Protein AF-W7D5K1-F1 (afdb_monomer_lite)

Sequence (91 aa):
GTTQQVTAKTGVATVGGVVVPNPVELTPYRTFAEAEQPTSQFIFRFREGMKAGLFEADGGAWKNKAIQNVANYLNEQLADEVKNEKVTIIA

pLDDT: mean 81.29, std 19.45, range [38.0, 97.56]

Radius of gyration: 20.27 Å; chains: 1; bounding box: 54×19×50 Å

Secondary structure (DSSP, 8-state):
----EE----SSS----EE--SSEEE----S-TTSPPPPEEEEEEEETTTEEEEEE-STTTHHHHHHHHHHHHHHHHTHHHHHTTS-----

Structure (mmCIF, N/CA/C/O backbone):
data_AF-W7D5K1-F1
#
_entry.id   AF-W7D5K1-F1
#
loop_
_atom_site.group_PDB
_atom_site.id
_atom_site.type_symbol
_atom_site.label_atom_id
_atom_site.label_alt_id
_atom_site.label_comp_id
_atom_site.label_asym_id
_atom_site.label_entity_id
_atom_site.label_seq_id
_atom_site.pdbx_PDB_ins_code
_atom_site.Cartn_x
_atom_site.Cartn_y
_atom_site.Cartn_z
_atom_site.occupancy
_atom_site.B_iso_or_equiv
_atom_site.auth_seq_id
_atom_site.auth_comp_id
_atom_site.auth_asym_id
_atom_site.auth_atom_id
_atom_site.pdbx_PDB_model_num
ATOM 1 N N . GLY A 1 1 ? 1.888 -6.729 -25.011 1.00 44.38 1 GLY A N 1
ATOM 2 C CA . GLY A 1 1 ? 3.344 -6.832 -25.223 1.00 44.38 1 GLY A CA 1
ATOM 3 C C . GLY A 1 1 ? 4.043 -6.391 -23.958 1.00 44.38 1 GLY A C 1
ATOM 4 O O . GLY A 1 1 ? 3.981 -5.212 -23.642 1.00 44.38 1 GLY A O 1
ATOM 5 N N . THR A 1 2 ? 4.597 -7.335 -23.200 1.00 50.25 2 THR A N 1
ATOM 6 C CA . THR A 1 2 ? 5.029 -7.153 -21.796 1.00 50.25 2 THR A CA 1
ATOM 7 C C . THR A 1 2 ? 6.543 -7.230 -21.596 1.00 50.25 2 THR A C 1
ATOM 9 O O . THR A 1 2 ? 7.018 -7.031 -20.486 1.00 50.25 2 THR A O 1
ATOM 12 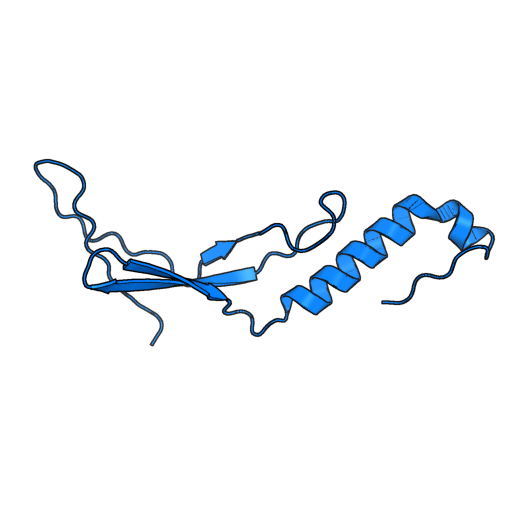N N . THR A 1 3 ? 7.321 -7.464 -22.651 1.00 46.12 3 THR A N 1
ATOM 13 C CA . THR A 1 3 ? 8.772 -7.653 -22.536 1.00 46.12 3 THR A CA 1
ATOM 14 C C . THR A 1 3 ? 9.501 -6.464 -23.156 1.00 46.12 3 THR A C 1
ATOM 16 O O . THR A 1 3 ? 9.335 -6.185 -24.342 1.00 46.12 3 THR A O 1
ATOM 19 N N . GLN A 1 4 ? 10.296 -5.749 -22.355 1.00 48.22 4 GLN A N 1
ATOM 20 C CA . GLN A 1 4 ? 11.249 -4.745 -22.835 1.00 48.22 4 GLN A CA 1
ATOM 21 C C . GLN A 1 4 ? 12.659 -5.200 -22.448 1.00 48.22 4 GLN A C 1
ATOM 23 O O . GLN A 1 4 ? 12.949 -5.398 -21.271 1.00 48.22 4 GLN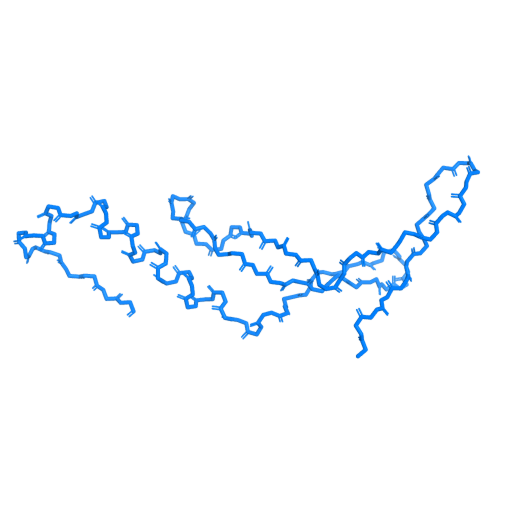 A O 1
ATOM 28 N N . GLN A 1 5 ? 13.524 -5.395 -23.441 1.00 51.38 5 GLN A N 1
ATOM 29 C CA . GLN A 1 5 ? 14.940 -5.686 -23.235 1.00 51.38 5 GLN A CA 1
ATOM 30 C C . GLN A 1 5 ? 15.692 -4.357 -23.120 1.00 51.38 5 GLN A C 1
ATOM 32 O O . GLN A 1 5 ? 15.543 -3.494 -23.985 1.00 51.38 5 GLN A O 1
ATOM 37 N N . VAL A 1 6 ? 16.473 -4.172 -22.054 1.00 50.88 6 VAL A N 1
ATOM 38 C CA . VAL A 1 6 ? 17.213 -2.929 -21.811 1.00 50.88 6 VAL A CA 1
ATOM 39 C C . VAL A 1 6 ? 18.704 -3.236 -21.767 1.00 50.88 6 VAL A C 1
ATOM 41 O O . VAL A 1 6 ? 19.155 -4.126 -21.052 1.00 50.88 6 VAL A O 1
ATOM 44 N N . THR A 1 7 ? 19.487 -2.484 -22.534 1.00 46.44 7 THR A N 1
ATOM 45 C CA . THR A 1 7 ? 20.948 -2.585 -22.547 1.00 46.44 7 THR A CA 1
ATOM 46 C C . THR A 1 7 ? 21.523 -1.473 -21.673 1.00 46.44 7 THR A C 1
ATOM 48 O O . THR A 1 7 ? 21.681 -0.342 -22.129 1.00 46.44 7 THR A O 1
ATOM 51 N N . ALA A 1 8 ? 21.809 -1.767 -20.404 1.00 46.50 8 ALA A N 1
ATOM 52 C CA . ALA A 1 8 ? 22.502 -0.834 -19.515 1.00 46.50 8 ALA A CA 1
ATOM 53 C C . ALA A 1 8 ? 24.025 -0.951 -19.717 1.00 46.50 8 ALA A C 1
ATOM 55 O O . ALA A 1 8 ? 24.573 -2.050 -19.710 1.00 46.50 8 ALA A O 1
ATOM 56 N N . LYS A 1 9 ? 24.722 0.177 -19.920 1.00 41.38 9 LYS A N 1
ATOM 57 C CA . LYS A 1 9 ? 26.191 0.220 -20.016 1.00 41.38 9 LYS A CA 1
ATOM 58 C C . LYS A 1 9 ? 26.790 0.484 -18.633 1.00 41.38 9 LYS A C 1
ATOM 60 O O . LYS A 1 9 ? 26.915 1.636 -18.229 1.00 41.38 9 LYS A O 1
ATOM 65 N N . THR A 1 10 ? 27.168 -0.567 -17.918 1.00 38.00 10 THR A N 1
ATOM 66 C CA . THR A 1 10 ? 27.959 -0.483 -16.682 1.00 38.00 10 THR A CA 1
ATOM 67 C C . THR A 1 10 ? 29.436 -0.687 -17.008 1.00 38.00 10 THR A C 1
ATOM 69 O O . THR A 1 10 ? 29.866 -1.815 -17.195 1.00 38.00 10 THR A O 1
ATOM 72 N N . GLY A 1 11 ? 30.215 0.399 -17.056 1.00 40.25 11 GLY A N 1
ATOM 73 C CA . GLY A 1 11 ? 31.685 0.350 -17.019 1.00 40.25 11 GLY A CA 1
ATOM 74 C C . GLY A 1 11 ? 32.392 -0.325 -18.205 1.00 40.25 11 GLY A C 1
ATOM 75 O O . GLY A 1 11 ? 31.797 -0.975 -19.057 1.00 40.25 11 GLY A O 1
ATOM 76 N N . VAL A 1 12 ? 33.702 -0.091 -18.292 1.00 44.12 12 VAL A N 1
ATOM 77 C CA . VAL A 1 12 ? 34.579 -0.551 -19.377 1.00 44.12 12 VAL A CA 1
ATOM 78 C C . VAL A 1 12 ? 34.535 -2.081 -19.470 1.00 44.12 12 VAL A C 1
ATOM 80 O O . VAL A 1 12 ? 34.974 -2.760 -18.554 1.00 44.12 12 VAL A O 1
ATOM 83 N N . ALA A 1 13 ? 34.030 -2.596 -20.595 1.00 47.69 13 ALA A N 1
ATOM 84 C CA . ALA A 1 13 ? 33.923 -4.017 -20.939 1.00 47.69 13 ALA A CA 1
ATOM 85 C C . ALA A 1 13 ? 32.904 -4.836 -20.117 1.00 47.69 13 ALA A C 1
ATOM 87 O O . ALA A 1 13 ? 33.270 -5.537 -19.184 1.00 47.69 13 ALA A O 1
ATOM 88 N N . THR A 1 14 ? 31.623 -4.800 -20.510 1.00 41.19 14 THR A N 1
ATOM 89 C CA . THR A 1 14 ? 30.778 -5.971 -20.870 1.00 41.19 14 THR A CA 1
ATOM 90 C C . THR A 1 14 ? 29.339 -5.481 -21.079 1.00 41.19 14 THR A C 1
ATOM 92 O O . THR A 1 14 ? 28.668 -5.058 -20.143 1.00 41.19 14 THR A O 1
ATOM 95 N N . VAL A 1 15 ? 28.845 -5.514 -22.319 1.00 43.09 15 VAL A N 1
ATOM 96 C CA . VAL A 1 15 ? 27.455 -5.152 -22.651 1.00 43.09 15 VAL A CA 1
ATOM 97 C C . VAL A 1 15 ? 26.571 -6.381 -22.419 1.00 43.09 15 VAL A C 1
ATOM 99 O O . VAL A 1 15 ? 26.270 -7.124 -23.348 1.00 43.09 15 VAL A O 1
ATOM 102 N N . GLY A 1 16 ? 26.208 -6.644 -21.164 1.00 43.88 16 GLY A N 1
ATOM 103 C CA . GLY A 1 16 ? 25.207 -7.655 -20.818 1.00 43.88 16 GLY A CA 1
ATOM 104 C C . GLY A 1 16 ? 23.810 -7.043 -20.884 1.00 43.88 16 GLY A C 1
ATOM 105 O O . GLY A 1 16 ? 23.514 -6.115 -20.136 1.00 43.88 16 GLY A O 1
ATOM 106 N N . GLY A 1 17 ? 22.946 -7.520 -21.783 1.00 45.53 17 GLY A N 1
ATOM 107 C CA . GLY A 1 17 ? 21.537 -7.123 -21.792 1.00 45.53 17 GLY A CA 1
ATOM 108 C C . GLY A 1 17 ? 20.850 -7.636 -20.528 1.00 45.53 17 GLY A C 1
ATOM 109 O O . GLY A 1 17 ? 20.556 -8.824 -20.433 1.00 45.53 17 GLY A O 1
ATOM 110 N N . VAL A 1 18 ? 20.617 -6.762 -19.551 1.00 52.81 18 VAL A N 1
ATOM 111 C CA . VAL A 1 18 ? 19.895 -7.121 -18.328 1.00 52.81 18 VAL A CA 1
ATOM 112 C C . VAL A 1 18 ? 18.405 -7.028 -18.630 1.00 52.81 18 VAL A C 1
ATOM 114 O O . VAL A 1 18 ? 17.875 -5.956 -18.925 1.00 52.81 18 VAL A O 1
ATOM 117 N N . VAL A 1 19 ? 17.715 -8.166 -18.581 1.00 56.62 19 VAL A N 1
ATOM 118 C CA . VAL A 1 19 ? 16.252 -8.183 -18.626 1.00 56.62 19 VAL A CA 1
ATOM 119 C C . VAL A 1 19 ? 15.758 -7.526 -17.345 1.00 56.62 19 VAL A C 1
ATOM 121 O O . VAL A 1 19 ? 15.990 -8.041 -16.254 1.00 56.62 19 VAL A O 1
ATOM 124 N N . VAL A 1 20 ? 15.093 -6.378 -17.468 1.00 58.94 20 VAL A N 1
ATOM 125 C CA . VAL A 1 20 ? 14.377 -5.794 -16.335 1.00 58.94 20 VAL A CA 1
ATOM 126 C C . VAL A 1 20 ? 13.135 -6.657 -16.111 1.00 58.94 20 VAL A C 1
ATOM 128 O O . VAL A 1 20 ? 12.315 -6.742 -17.033 1.00 58.94 20 VAL A O 1
ATOM 131 N N . PRO A 1 21 ? 12.980 -7.319 -14.948 1.00 63.38 21 PRO A N 1
ATOM 132 C CA . PRO A 1 21 ? 11.771 -8.077 -14.665 1.00 63.38 21 PRO A CA 1
ATOM 133 C C . PRO A 1 21 ? 10.592 -7.107 -14.719 1.00 63.38 21 PRO A C 1
ATOM 135 O O . PRO A 1 21 ? 10.612 -6.057 -14.089 1.00 63.38 21 PRO A O 1
ATOM 138 N N . ASN A 1 22 ? 9.612 -7.400 -15.562 1.00 70.62 22 ASN A N 1
ATOM 139 C CA . ASN A 1 22 ? 8.446 -6.557 -15.774 1.00 70.62 22 ASN A CA 1
ATOM 140 C C . ASN A 1 22 ? 7.226 -7.478 -15.881 1.00 70.62 22 ASN A C 1
ATOM 142 O O . ASN A 1 22 ? 7.242 -8.359 -16.748 1.00 70.62 22 ASN A O 1
ATOM 146 N N . PRO A 1 23 ? 6.184 -7.300 -15.051 1.00 78.44 23 PRO A N 1
ATOM 147 C CA . PRO A 1 23 ? 6.031 -6.292 -13.989 1.00 78.44 23 PRO A CA 1
ATOM 148 C C . PRO A 1 23 ? 6.979 -6.481 -12.793 1.00 78.44 23 PRO A C 1
ATOM 150 O O . PRO A 1 23 ? 7.397 -7.598 -12.504 1.00 78.44 23 PRO A O 1
ATOM 153 N N . VAL A 1 24 ? 7.308 -5.386 -12.100 1.00 86.38 24 VAL A N 1
ATOM 154 C CA . VAL A 1 24 ? 7.961 -5.412 -10.780 1.00 86.38 24 VAL A CA 1
ATOM 155 C C . VAL A 1 24 ? 6.917 -5.278 -9.681 1.00 86.38 24 VAL A C 1
ATOM 157 O O . VAL A 1 24 ? 5.981 -4.489 -9.805 1.00 86.38 24 VAL A O 1
ATOM 160 N N . GLU A 1 25 ? 7.090 -6.016 -8.592 1.00 90.12 25 GLU A N 1
ATOM 161 C CA . GLU A 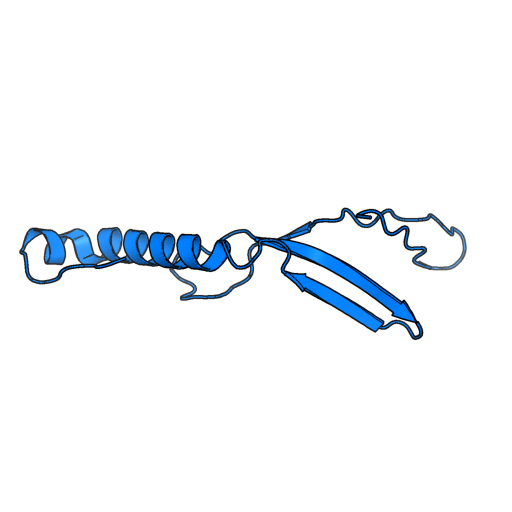1 25 ? 6.287 -5.850 -7.381 1.00 90.12 25 GLU A CA 1
ATOM 162 C C . GLU A 1 25 ? 6.988 -4.883 -6.437 1.00 90.12 25 GLU A C 1
ATOM 164 O O . GLU A 1 25 ? 8.174 -5.031 -6.142 1.00 90.12 25 GLU A O 1
ATOM 169 N N . LEU A 1 26 ? 6.259 -3.865 -5.989 1.00 91.56 26 LEU A N 1
ATOM 170 C CA . LEU A 1 26 ? 6.754 -2.875 -5.041 1.00 91.56 26 LEU A CA 1
ATOM 171 C C . LEU A 1 26 ? 5.701 -2.623 -3.968 1.00 91.56 26 LEU A C 1
ATOM 173 O O . LEU A 1 26 ? 4.501 -2.679 -4.236 1.00 91.56 26 LEU A O 1
ATOM 177 N N . THR A 1 27 ? 6.164 -2.255 -2.779 1.00 94.12 27 THR A N 1
ATOM 178 C CA . THR A 1 27 ? 5.320 -1.910 -1.628 1.00 94.12 27 THR A CA 1
ATOM 179 C C . THR A 1 27 ? 5.562 -0.445 -1.247 1.00 94.12 27 THR A C 1
ATOM 181 O O . THR A 1 27 ? 6.270 -0.154 -0.283 1.00 94.12 27 THR A O 1
ATOM 184 N N . PRO A 1 28 ? 5.089 0.513 -2.064 1.00 92.62 28 PRO A N 1
ATOM 185 C CA . PRO A 1 28 ? 5.301 1.934 -1.812 1.00 92.62 28 PRO A CA 1
ATOM 186 C C . PRO A 1 28 ? 4.464 2.430 -0.628 1.00 92.62 28 PRO A C 1
ATOM 188 O O . PRO A 1 28 ? 3.343 1.973 -0.414 1.00 92.62 28 PRO A O 1
ATOM 191 N N . TYR A 1 29 ? 4.964 3.453 0.065 1.00 93.81 29 TYR A N 1
ATOM 192 C CA . TYR A 1 29 ? 4.174 4.193 1.047 1.00 93.81 29 TYR A CA 1
ATOM 193 C C . TYR A 1 29 ? 3.095 5.024 0.347 1.00 93.81 29 TYR A C 1
ATOM 195 O O . TYR A 1 29 ? 3.393 5.885 -0.484 1.00 93.81 29 TYR A O 1
ATOM 203 N N . ARG A 1 30 ? 1.834 4.724 0.659 1.00 90.94 30 ARG A N 1
ATOM 204 C CA . ARG A 1 30 ? 0.631 5.308 0.049 1.00 90.94 30 ARG A CA 1
ATOM 205 C C . ARG A 1 30 ? -0.417 5.751 1.075 1.00 90.94 30 ARG A C 1
ATOM 207 O O . ARG A 1 30 ? -1.277 6.552 0.720 1.00 90.94 30 ARG A O 1
ATOM 214 N N . THR A 1 31 ? -0.355 5.255 2.313 1.00 94.19 31 THR A N 1
ATOM 215 C CA . THR A 1 31 ? -1.252 5.623 3.427 1.00 94.19 31 THR A CA 1
ATOM 216 C C . THR A 1 31 ? -0.450 6.038 4.674 1.00 94.19 31 THR A C 1
ATOM 218 O O . THR A 1 31 ? 0.630 6.612 4.544 1.00 94.19 31 THR A O 1
ATOM 221 N N . PHE A 1 32 ? -0.980 5.786 5.876 1.00 94.75 32 PHE A N 1
ATOM 222 C CA . PHE A 1 32 ? -0.286 5.929 7.156 1.00 94.75 32 PHE A CA 1
ATOM 223 C C . PHE A 1 32 ? 0.826 4.887 7.282 1.00 94.75 32 PHE A C 1
ATOM 225 O O . PHE A 1 32 ? 0.603 3.718 6.975 1.00 94.75 32 PHE A O 1
ATOM 232 N N . ALA A 1 33 ? 2.011 5.303 7.730 1.00 94.75 33 ALA A N 1
ATOM 233 C CA . ALA A 1 33 ? 3.195 4.444 7.785 1.00 94.75 33 ALA A CA 1
ATOM 234 C C . ALA A 1 33 ? 3.051 3.283 8.784 1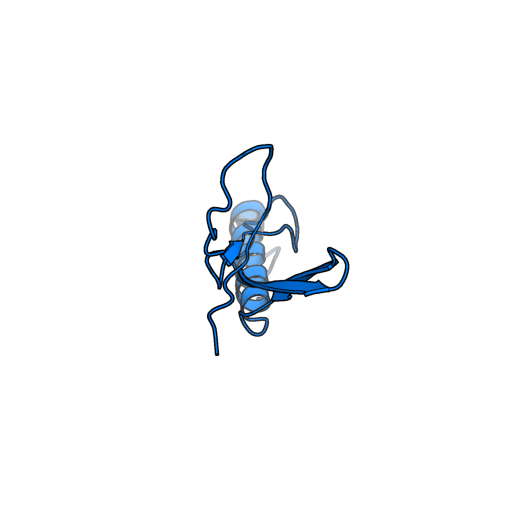.00 94.75 33 ALA A C 1
ATOM 236 O O . ALA A 1 33 ? 3.719 2.263 8.642 1.00 94.75 33 ALA A O 1
ATOM 237 N N . GLU A 1 34 ? 2.175 3.445 9.771 1.00 94.44 34 GLU A N 1
ATOM 238 C CA . GLU A 1 34 ? 1.845 2.464 10.798 1.00 94.44 34 GLU A CA 1
ATOM 239 C C . GLU A 1 34 ? 0.951 1.336 10.266 1.00 94.44 34 GLU A C 1
ATOM 241 O O . GLU A 1 34 ? 1.003 0.217 10.770 1.00 94.44 34 GLU A O 1
ATOM 246 N N . ALA A 1 35 ? 0.147 1.616 9.234 1.00 95.19 35 ALA A N 1
ATOM 247 C CA . ALA A 1 35 ? -0.682 0.615 8.580 1.00 95.19 35 ALA A CA 1
ATOM 248 C C . ALA A 1 35 ? 0.123 -0.121 7.498 1.00 95.19 35 ALA A C 1
ATOM 250 O O . ALA A 1 35 ? 0.915 0.476 6.762 1.00 95.19 35 ALA A O 1
ATOM 251 N N . GLU A 1 36 ? -0.121 -1.426 7.360 1.00 95.88 36 GLU A N 1
ATOM 252 C CA . GLU A 1 36 ? 0.532 -2.254 6.345 1.00 95.88 36 GLU A CA 1
ATOM 253 C C . GLU A 1 36 ? 0.306 -1.680 4.934 1.00 95.88 36 GLU A C 1
ATOM 255 O O . GLU A 1 36 ? -0.829 -1.448 4.501 1.00 95.88 36 GLU A O 1
ATOM 260 N N . GLN A 1 37 ? 1.390 -1.463 4.189 1.00 96.06 37 GLN A N 1
ATOM 261 C CA . GLN A 1 37 ? 1.322 -0.904 2.842 1.00 96.06 37 GLN A CA 1
ATOM 262 C C . GLN A 1 37 ? 0.981 -1.993 1.811 1.00 96.06 37 GLN A C 1
ATOM 264 O O . GLN A 1 37 ? 1.539 -3.088 1.865 1.00 96.06 37 GLN A O 1
ATOM 269 N N . PRO A 1 38 ? 0.087 -1.727 0.843 1.00 95.25 38 PRO A N 1
ATOM 270 C CA . PRO A 1 38 ? -0.282 -2.716 -0.160 1.00 95.25 38 PRO A CA 1
ATOM 271 C C . PRO A 1 38 ? 0.817 -2.887 -1.216 1.00 95.25 38 PRO A C 1
ATOM 273 O O . PRO A 1 38 ? 1.259 -1.924 -1.849 1.00 95.25 38 PRO A O 1
ATOM 276 N N . THR A 1 39 ? 1.202 -4.132 -1.481 1.00 94.25 39 THR A N 1
ATOM 277 C CA . THR A 1 39 ? 2.041 -4.466 -2.638 1.00 94.25 39 THR A CA 1
ATOM 278 C C . THR A 1 39 ? 1.259 -4.258 -3.933 1.00 94.25 39 THR A C 1
ATOM 280 O O . THR A 1 39 ? 0.104 -4.663 -4.046 1.00 94.25 39 THR A O 1
ATOM 283 N N . SER A 1 40 ? 1.884 -3.604 -4.911 1.00 93.19 40 SER A N 1
ATOM 284 C CA . SER A 1 40 ? 1.298 -3.307 -6.222 1.00 93.19 40 SER A CA 1
ATOM 285 C C . SER A 1 40 ? 2.275 -3.666 -7.339 1.00 93.19 40 SER A C 1
ATOM 287 O O . SER A 1 40 ? 3.494 -3.574 -7.173 1.00 93.19 40 SER A O 1
ATOM 289 N N . GLN A 1 41 ? 1.738 -4.041 -8.498 1.00 91.44 41 GLN A N 1
ATOM 290 C CA . GLN A 1 41 ? 2.545 -4.279 -9.691 1.00 91.44 41 GLN A CA 1
ATOM 291 C C . GLN A 1 41 ? 2.803 -2.971 -10.435 1.00 91.44 41 GLN A C 1
ATOM 293 O O . GLN A 1 41 ? 1.895 -2.165 -10.647 1.00 91.44 41 GLN A O 1
ATOM 298 N N . PHE A 1 42 ? 4.039 -2.790 -10.887 1.00 90.00 42 PHE A N 1
ATOM 299 C CA . PHE A 1 42 ? 4.454 -1.664 -11.704 1.00 90.00 42 PHE A CA 1
ATOM 300 C C . PHE A 1 42 ? 5.179 -2.121 -12.964 1.00 90.00 42 PHE A C 1
ATOM 302 O O . PHE A 1 42 ? 5.928 -3.093 -12.979 1.00 90.00 42 PHE A O 1
ATOM 309 N N . ILE A 1 43 ? 5.003 -1.356 -14.031 1.00 88.31 43 ILE A N 1
ATOM 310 C CA . ILE A 1 43 ? 5.713 -1.494 -15.292 1.00 88.31 43 ILE A CA 1
ATOM 311 C C . ILE A 1 43 ? 6.778 -0.407 -15.343 1.00 88.31 43 ILE A C 1
ATOM 313 O O . ILE A 1 43 ? 6.470 0.785 -15.354 1.00 88.31 43 ILE A O 1
ATOM 317 N N . PHE A 1 44 ? 8.040 -0.809 -15.433 1.00 84.69 44 PHE A N 1
ATOM 318 C CA . PHE A 1 44 ? 9.141 0.115 -15.688 1.00 84.69 44 PHE A CA 1
ATOM 319 C C . PHE A 1 44 ? 9.336 0.301 -17.199 1.00 84.69 44 PHE A C 1
ATOM 321 O O . PHE A 1 44 ? 9.357 -0.680 -17.946 1.00 84.69 44 PHE A O 1
ATOM 328 N N . ARG A 1 45 ? 9.440 1.549 -17.675 1.00 80.38 45 ARG A N 1
ATOM 329 C CA . ARG A 1 45 ? 9.650 1.870 -19.099 1.00 80.38 45 ARG A CA 1
ATOM 330 C C . ARG A 1 45 ? 10.783 2.865 -19.288 1.00 80.38 45 ARG A C 1
ATOM 332 O O . ARG A 1 45 ? 10.815 3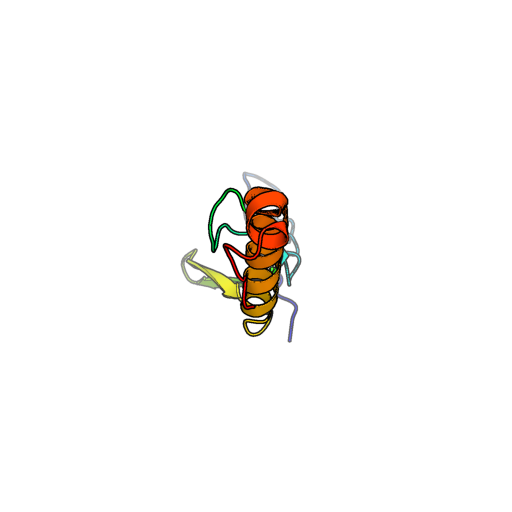.901 -18.628 1.00 80.38 45 ARG A O 1
ATOM 339 N N . PHE A 1 46 ? 11.631 2.597 -20.275 1.00 78.81 46 PHE A N 1
ATOM 340 C CA . PHE A 1 46 ? 12.652 3.529 -20.749 1.00 78.81 46 PHE A CA 1
ATOM 341 C C . PHE A 1 46 ? 12.153 4.352 -21.941 1.00 78.81 46 PHE A C 1
ATOM 343 O O . PHE A 1 46 ? 11.287 3.927 -22.706 1.00 78.81 46 PHE A O 1
ATOM 350 N N . ARG A 1 47 ? 12.725 5.543 -22.100 1.00 75.94 47 ARG A N 1
ATOM 351 C CA . ARG A 1 47 ? 12.625 6.411 -23.274 1.00 75.94 47 ARG A CA 1
ATOM 352 C C . ARG A 1 47 ? 14.020 6.910 -23.652 1.00 75.94 47 ARG A C 1
ATOM 354 O O . ARG A 1 47 ? 14.950 6.872 -22.847 1.00 75.94 47 ARG A O 1
ATOM 361 N N . GLU A 1 48 ? 14.152 7.398 -24.881 1.00 77.69 48 GLU A N 1
ATOM 362 C CA . GLU A 1 48 ? 15.383 8.035 -25.351 1.00 77.69 48 GLU A CA 1
ATOM 363 C C . GLU A 1 48 ? 15.815 9.196 -24.439 1.00 77.69 48 GLU A C 1
ATOM 365 O O . GLU A 1 48 ? 14.996 9.850 -23.784 1.00 77.69 48 GLU A O 1
ATOM 370 N N . GLY A 1 49 ? 17.127 9.441 -24.385 1.00 77.94 49 GLY A N 1
ATOM 371 C CA . GLY A 1 49 ? 17.709 10.489 -23.543 1.00 77.94 49 GLY A CA 1
ATOM 372 C C . GLY A 1 49 ? 17.781 10.138 -22.054 1.00 77.94 49 GLY A C 1
ATOM 373 O O . GLY A 1 49 ? 17.617 11.025 -21.223 1.00 77.94 49 GLY A O 1
ATOM 374 N N . MET A 1 50 ? 17.997 8.858 -21.712 1.00 77.00 50 MET A N 1
ATOM 375 C CA . MET A 1 50 ? 18.123 8.358 -20.326 1.00 77.00 50 MET A CA 1
ATOM 376 C C . MET A 1 50 ? 16.896 8.626 -19.439 1.00 77.00 50 MET A C 1
ATOM 378 O O . MET A 1 50 ? 16.988 8.629 -18.214 1.00 77.00 50 MET A O 1
ATOM 382 N N . LYS A 1 51 ? 15.726 8.839 -20.046 1.00 81.38 51 LYS A N 1
ATOM 383 C CA . LYS A 1 51 ? 14.474 9.018 -19.312 1.00 81.38 51 LYS A CA 1
ATOM 384 C C . LYS A 1 51 ? 13.880 7.651 -19.003 1.00 81.38 51 LYS A C 1
ATOM 386 O O . LYS A 1 51 ? 13.765 6.808 -19.888 1.00 81.38 51 LYS A O 1
ATOM 391 N N . ALA A 1 52 ? 13.453 7.444 -17.768 1.00 84.75 52 ALA A N 1
ATOM 392 C CA . ALA A 1 52 ? 12.717 6.256 -17.368 1.00 84.75 52 ALA A CA 1
ATOM 393 C C . ALA A 1 52 ? 11.507 6.654 -16.521 1.00 84.75 52 ALA A C 1
ATOM 395 O O . ALA A 1 52 ? 11.488 7.725 -15.917 1.00 84.75 52 ALA A O 1
ATOM 396 N N . GLY A 1 53 ? 10.486 5.806 -16.513 1.00 86.38 53 GLY A N 1
ATOM 397 C CA . GLY A 1 53 ? 9.279 6.000 -15.722 1.00 86.38 53 GLY A CA 1
ATOM 398 C C . GLY A 1 53 ? 8.771 4.679 -15.169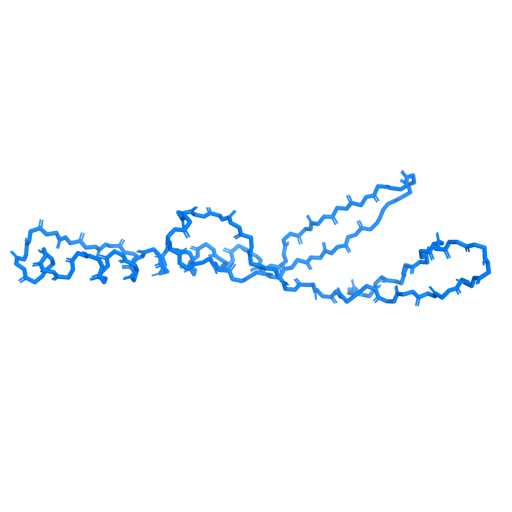 1.00 86.38 53 GLY A C 1
ATOM 399 O O . GLY A 1 53 ? 8.901 3.634 -15.808 1.00 86.38 53 GLY A O 1
ATOM 400 N N . LEU A 1 54 ? 8.181 4.749 -13.983 1.00 88.06 54 LEU A N 1
ATOM 401 C CA . LEU A 1 54 ? 7.506 3.642 -13.327 1.00 88.06 54 LEU A CA 1
ATOM 402 C C . LEU A 1 54 ? 5.997 3.889 -13.403 1.00 88.06 54 LEU A C 1
ATOM 404 O O . LEU A 1 54 ? 5.529 4.972 -13.058 1.00 88.06 54 LEU A O 1
ATOM 408 N N . PHE A 1 55 ? 5.248 2.904 -13.886 1.00 88.94 55 PHE A N 1
ATOM 409 C CA . PHE A 1 55 ? 3.818 3.025 -14.158 1.00 88.94 55 PHE A CA 1
ATOM 410 C C . PHE A 1 55 ? 3.057 1.964 -13.381 1.00 88.94 55 PHE A C 1
ATOM 412 O O . PHE A 1 55 ? 3.409 0.794 -13.450 1.00 88.94 55 PHE A O 1
ATOM 419 N N . GLU A 1 56 ? 2.017 2.360 -12.659 1.00 90.56 56 GLU A N 1
ATOM 420 C CA . GLU A 1 56 ? 1.138 1.423 -11.957 1.00 90.56 56 GLU A CA 1
ATOM 421 C C . GLU A 1 56 ? 0.429 0.491 -12.953 1.00 90.56 56 GLU A C 1
ATOM 423 O O . GLU A 1 56 ? -0.019 0.929 -14.015 1.00 90.56 56 GLU A O 1
ATOM 428 N N . ALA A 1 57 ? 0.372 -0.801 -12.628 1.00 90.06 57 ALA A N 1
ATOM 429 C CA . ALA A 1 57 ? -0.118 -1.856 -13.514 1.00 90.06 57 ALA A CA 1
ATOM 430 C C . ALA A 1 57 ? -1.186 -2.757 -12.875 1.00 90.06 57 ALA A C 1
ATOM 432 O O . ALA A 1 57 ? -1.641 -3.703 -13.509 1.00 90.06 57 ALA A O 1
ATOM 433 N N . ASP A 1 58 ? -1.610 -2.455 -11.650 1.00 88.19 58 ASP A N 1
ATOM 434 C CA . ASP A 1 58 ? -2.631 -3.207 -10.914 1.00 88.19 58 ASP A CA 1
ATOM 435 C C . ASP A 1 58 ? -4.059 -2.657 -11.119 1.00 88.19 58 ASP A C 1
ATOM 437 O O . ASP A 1 58 ? -5.014 -3.135 -10.509 1.00 88.19 58 ASP A O 1
ATOM 441 N N . GLY A 1 59 ? -4.212 -1.618 -11.949 1.00 89.00 59 GLY A N 1
ATOM 442 C CA . GLY A 1 59 ? -5.500 -0.978 -12.217 1.00 89.00 59 GLY A CA 1
ATOM 443 C C . GLY A 1 59 ? -6.101 -0.247 -11.012 1.00 89.00 59 GLY A C 1
ATOM 444 O O . GLY A 1 59 ? -7.307 -0.007 -10.996 1.00 89.00 59 GLY A O 1
ATOM 445 N N . GLY A 1 60 ? -5.297 0.102 -10.003 1.00 90.19 60 GLY A N 1
ATOM 446 C CA . GLY A 1 60 ? -5.767 0.761 -8.787 1.00 90.19 60 GLY A CA 1
ATOM 447 C C . GLY A 1 60 ? -6.356 -0.189 -7.740 1.00 90.19 60 GLY A C 1
ATOM 448 O O . GLY A 1 60 ? -6.927 0.289 -6.756 1.00 90.19 60 GLY A O 1
ATOM 449 N N . ALA A 1 61 ? -6.223 -1.509 -7.919 1.00 92.50 61 ALA A N 1
ATOM 450 C CA . ALA A 1 61 ? -6.690 -2.517 -6.965 1.00 92.50 61 ALA A CA 1
ATOM 451 C C . ALA A 1 61 ? -6.069 -2.344 -5.566 1.00 92.50 61 ALA A C 1
ATOM 453 O O . ALA A 1 61 ? -6.732 -2.604 -4.556 1.00 92.50 61 ALA A O 1
ATOM 454 N N . TRP A 1 62 ? -4.838 -1.825 -5.488 1.00 94.06 62 TRP A N 1
ATOM 455 C CA . TRP A 1 62 ? -4.163 -1.493 -4.236 1.00 94.06 62 TRP A CA 1
ATOM 456 C C . TRP A 1 62 ? -4.977 -0.584 -3.317 1.00 94.06 62 TRP A C 1
ATOM 458 O O . TRP A 1 62 ? -4.798 -0.655 -2.106 1.00 94.06 62 TRP A O 1
ATOM 468 N N . LYS A 1 63 ? -5.875 0.257 -3.850 1.00 95.19 63 LYS A N 1
ATOM 469 C CA . LYS A 1 63 ? -6.686 1.179 -3.038 1.00 95.19 63 LYS A CA 1
ATOM 470 C C . LYS A 1 63 ? -7.632 0.427 -2.114 1.00 95.19 63 LYS A C 1
ATOM 472 O O . LYS A 1 63 ? -7.728 0.755 -0.938 1.00 95.19 63 LYS A O 1
ATOM 477 N N . ASN A 1 64 ? -8.273 -0.621 -2.623 1.00 95.38 64 ASN A N 1
ATOM 478 C CA . ASN A 1 64 ? -9.164 -1.453 -1.817 1.00 95.38 64 ASN A CA 1
ATOM 479 C C . ASN A 1 64 ? -8.364 -2.199 -0.748 1.00 95.38 64 ASN A C 1
ATOM 481 O O . ASN A 1 64 ? -8.767 -2.251 0.411 1.00 95.38 64 ASN A O 1
ATOM 485 N N . LYS A 1 65 ? -7.184 -2.714 -1.115 1.00 95.25 65 LYS A N 1
ATOM 486 C CA . LYS A 1 65 ? -6.280 -3.356 -0.157 1.00 95.25 65 LYS A CA 1
ATOM 487 C C . LYS A 1 65 ? -5.790 -2.369 0.910 1.00 95.25 65 LYS A C 1
ATOM 489 O O . LYS A 1 65 ? -5.750 -2.731 2.076 1.00 95.25 65 LYS A O 1
ATOM 494 N N . ALA A 1 66 ? -5.496 -1.124 0.537 1.00 96.31 66 ALA A N 1
ATOM 495 C CA . ALA A 1 66 ? -5.114 -0.061 1.463 1.00 96.31 66 ALA A CA 1
ATOM 496 C C . ALA A 1 66 ? -6.225 0.257 2.470 1.00 96.31 66 ALA A C 1
ATOM 498 O O . ALA A 1 66 ? -5.945 0.343 3.661 1.00 96.31 66 ALA A O 1
ATOM 499 N N . ILE A 1 67 ? -7.474 0.396 2.005 1.00 96.81 67 ILE A N 1
ATOM 500 C CA . ILE A 1 67 ? -8.638 0.628 2.874 1.00 96.81 67 ILE A CA 1
ATOM 501 C C . ILE A 1 67 ? -8.761 -0.506 3.896 1.00 96.81 67 ILE A C 1
ATOM 503 O O . ILE A 1 67 ? -8.847 -0.243 5.092 1.00 96.81 67 ILE A O 1
ATOM 507 N N . GLN A 1 68 ? -8.676 -1.757 3.440 1.00 96.69 68 GLN A N 1
ATOM 508 C CA . GLN A 1 68 ? -8.740 -2.929 4.316 1.00 96.69 68 GLN A CA 1
ATOM 509 C C . GLN A 1 68 ? -7.577 -2.978 5.315 1.00 96.69 68 GLN A C 1
ATOM 511 O O . GLN A 1 68 ? -7.794 -3.226 6.496 1.00 96.69 68 GLN A O 1
ATOM 516 N N . ASN A 1 69 ? -6.350 -2.691 4.880 1.00 96.88 69 ASN A N 1
ATOM 517 C CA . ASN A 1 69 ? -5.186 -2.684 5.765 1.00 96.88 69 ASN A CA 1
ATOM 518 C C . ASN A 1 69 ? -5.304 -1.601 6.854 1.00 96.88 69 ASN A C 1
ATOM 520 O O . ASN A 1 69 ? -4.999 -1.863 8.015 1.00 96.88 69 ASN A O 1
ATOM 524 N N . VAL A 1 70 ? -5.791 -0.405 6.505 1.00 97.50 70 VAL A N 1
ATOM 525 C CA . VAL A 1 70 ? -6.051 0.667 7.482 1.00 97.50 70 VAL A CA 1
ATOM 526 C C . VAL A 1 70 ? -7.185 0.277 8.429 1.00 97.50 70 VAL A C 1
ATOM 528 O O . VAL A 1 70 ? -7.068 0.483 9.633 1.00 97.50 70 VAL A O 1
ATOM 531 N N . ALA A 1 71 ? -8.262 -0.315 7.914 1.00 97.00 71 ALA A N 1
ATOM 532 C CA . ALA A 1 71 ? -9.371 -0.778 8.737 1.00 97.00 71 ALA A CA 1
ATOM 533 C C . ALA A 1 71 ? -8.927 -1.848 9.739 1.00 97.00 71 ALA A C 1
ATOM 535 O O . ALA A 1 71 ? -9.299 -1.775 10.907 1.00 97.00 71 ALA A O 1
ATOM 536 N N . ASN A 1 72 ? -8.100 -2.803 9.315 1.00 97.25 72 ASN A N 1
ATOM 537 C CA . ASN A 1 72 ? -7.542 -3.827 10.195 1.00 97.25 72 ASN A CA 1
ATOM 538 C C . ASN A 1 72 ? -6.660 -3.203 11.276 1.00 97.25 72 ASN A C 1
ATOM 540 O O . ASN A 1 72 ? -6.876 -3.464 12.454 1.00 97.25 72 ASN A O 1
ATOM 544 N N . TYR A 1 73 ? -5.751 -2.305 10.887 1.00 97.56 73 TYR A N 1
ATOM 545 C CA . TYR A 1 73 ? -4.908 -1.581 11.836 1.00 97.56 73 TYR A CA 1
ATOM 546 C C . TYR A 1 73 ? -5.743 -0.843 12.894 1.00 97.56 73 TYR A C 1
ATOM 548 O O . TYR A 1 73 ? -5.478 -0.955 14.087 1.00 97.56 73 TYR A O 1
ATOM 556 N N . LEU A 1 74 ? -6.793 -0.128 12.482 1.00 97.00 74 LEU A N 1
ATOM 557 C CA . LEU A 1 74 ? -7.672 0.574 13.418 1.00 97.00 74 LEU A CA 1
ATOM 558 C C . LEU A 1 74 ? -8.465 -0.389 14.309 1.00 97.00 74 LEU A C 1
ATOM 560 O O . LEU A 1 74 ? -8.617 -0.108 15.493 1.00 97.00 74 LEU A O 1
ATOM 564 N N . ASN A 1 75 ? -8.950 -1.515 13.776 1.00 96.44 75 ASN A N 1
ATOM 565 C CA . ASN A 1 75 ? -9.661 -2.519 14.575 1.00 96.44 75 ASN A CA 1
ATOM 566 C C . ASN A 1 75 ? -8.754 -3.135 15.644 1.00 96.44 75 ASN A C 1
ATOM 568 O O . ASN A 1 75 ? -9.216 -3.418 16.744 1.00 96.44 75 ASN A O 1
ATOM 572 N N . GLU A 1 76 ? -7.473 -3.326 15.334 1.00 96.44 76 GLU A N 1
ATOM 573 C CA . GLU A 1 76 ? -6.486 -3.835 16.283 1.00 96.44 76 GLU A CA 1
ATOM 574 C C . GLU A 1 76 ? -6.130 -2.793 17.349 1.00 96.44 76 GLU A C 1
ATOM 576 O O . GLU A 1 76 ? -6.159 -3.097 18.539 1.00 96.44 76 GLU A O 1
ATOM 581 N N . GLN A 1 77 ? -5.828 -1.556 16.942 1.00 97.31 77 GLN A N 1
ATOM 582 C CA . GLN A 1 77 ? -5.389 -0.503 17.866 1.00 97.31 77 GLN A CA 1
ATOM 583 C C . GLN A 1 77 ? -6.520 0.070 18.729 1.00 97.31 77 GLN A C 1
ATOM 585 O O . GLN A 1 77 ? -6.247 0.596 19.803 1.00 97.31 77 GLN A O 1
ATOM 590 N N . LEU A 1 78 ? -7.773 -0.016 18.269 1.00 96.44 78 LEU A N 1
ATOM 591 C CA . LEU A 1 78 ? -8.962 0.505 18.959 1.00 96.44 78 LEU A CA 1
ATOM 592 C C . LEU A 1 78 ? -9.914 -0.615 19.405 1.00 96.44 78 LEU A C 1
ATOM 594 O O . LEU A 1 78 ? -11.128 -0.414 19.504 1.00 96.44 78 LEU A O 1
ATOM 598 N N . ALA A 1 79 ? -9.389 -1.824 19.624 1.00 96.31 79 ALA A N 1
ATOM 599 C CA . ALA A 1 79 ? -10.197 -3.004 19.926 1.00 96.31 79 ALA A CA 1
ATOM 600 C C . ALA A 1 79 ? -11.094 -2.807 21.163 1.00 96.31 79 ALA A C 1
ATOM 602 O O . ALA A 1 79 ? -12.249 -3.242 21.172 1.00 96.31 79 ALA A O 1
ATOM 603 N N . ASP A 1 80 ? -10.591 -2.117 22.190 1.00 96.88 80 ASP A N 1
ATOM 604 C CA . ASP A 1 80 ? -11.342 -1.840 23.414 1.00 96.88 80 ASP A CA 1
ATOM 605 C C . ASP A 1 80 ? -12.472 -0.831 23.171 1.00 96.88 80 ASP A C 1
ATOM 607 O O . ASP A 1 80 ? -13.582 -0.994 23.681 1.00 96.88 80 ASP A O 1
ATOM 611 N N . GLU A 1 81 ? -12.237 0.208 22.377 1.00 96.44 81 GLU A N 1
ATOM 612 C CA . GLU A 1 81 ? -13.231 1.215 22.017 1.00 96.44 81 GLU A CA 1
ATOM 613 C C . GLU A 1 81 ? -14.334 0.635 21.134 1.00 96.44 81 GLU A C 1
ATOM 615 O O . GLU A 1 81 ? -15.505 0.965 21.335 1.00 96.44 81 GLU A O 1
ATOM 620 N N . VAL A 1 82 ? -13.976 -0.251 20.200 1.00 94.94 82 VAL A N 1
ATOM 621 C CA . VAL A 1 82 ? -14.933 -0.989 19.364 1.00 94.94 82 VAL A CA 1
ATOM 622 C C . VAL A 1 82 ? -15.772 -1.931 20.227 1.00 94.94 82 VAL A C 1
ATOM 624 O O . VAL A 1 82 ? -16.997 -1.931 20.124 1.00 94.94 82 VAL A O 1
ATOM 627 N N . LYS A 1 83 ? -15.143 -2.681 21.143 1.00 95.56 83 LYS A N 1
ATOM 628 C CA . LYS A 1 83 ? -15.845 -3.589 22.065 1.00 95.56 83 LYS A CA 1
ATOM 629 C C . LYS A 1 83 ? -16.802 -2.856 23.006 1.00 95.56 83 LYS A C 1
ATOM 631 O O . LYS A 1 83 ? -17.843 -3.399 23.362 1.00 95.56 83 LYS A O 1
ATOM 636 N N . ASN A 1 84 ? -16.450 -1.638 23.409 1.00 96.88 84 ASN A N 1
ATOM 637 C CA . ASN A 1 84 ? -17.290 -0.776 24.240 1.00 96.88 84 ASN A CA 1
ATOM 638 C C . ASN A 1 84 ? -18.293 0.065 23.424 1.00 96.88 84 ASN A C 1
ATOM 640 O O . ASN A 1 84 ? -18.875 0.994 23.981 1.00 96.88 84 ASN A O 1
ATOM 644 N N . GLU A 1 85 ? -18.454 -0.212 22.123 1.00 92.88 85 GLU A N 1
ATOM 645 C CA . GLU A 1 85 ? -19.368 0.479 21.199 1.00 92.88 85 GLU A CA 1
ATOM 646 C C . GLU A 1 85 ? -19.160 2.006 21.122 1.00 92.88 85 GLU A C 1
ATOM 648 O O . GLU A 1 85 ? -20.053 2.761 20.740 1.00 92.88 85 GLU A O 1
ATOM 653 N N . LYS A 1 86 ? -17.960 2.492 21.466 1.00 96.19 86 LYS A N 1
ATOM 654 C CA . LYS A 1 86 ? -17.608 3.920 21.385 1.00 96.19 86 LYS A CA 1
ATOM 655 C C . LYS A 1 86 ? -17.193 4.334 19.978 1.00 96.19 86 LYS A C 1
ATOM 657 O O . LYS A 1 86 ? -17.290 5.508 19.629 1.00 96.19 86 LYS A O 1
ATOM 662 N N . VAL A 1 87 ? -16.682 3.382 19.200 1.00 94.56 87 VAL A N 1
ATOM 663 C CA . VAL A 1 87 ? -16.142 3.591 17.855 1.00 94.56 87 VAL A CA 1
ATOM 664 C C . VAL A 1 87 ? -16.686 2.513 16.923 1.00 94.56 87 VAL A C 1
ATOM 666 O O . VAL A 1 87 ? -16.785 1.346 17.291 1.00 94.56 87 VAL A O 1
ATOM 669 N N . THR A 1 88 ? -17.014 2.901 15.692 1.00 93.31 88 THR A N 1
ATOM 670 C CA . THR A 1 88 ? -17.371 1.979 14.608 1.00 93.31 88 THR A CA 1
ATOM 671 C C . THR A 1 88 ? -16.488 2.269 13.404 1.00 93.31 88 THR A C 1
ATOM 673 O O . THR A 1 88 ? -16.403 3.411 12.954 1.00 93.31 88 THR A O 1
ATOM 676 N N . ILE A 1 89 ? -15.825 1.236 12.887 1.00 94.44 89 ILE A N 1
ATOM 677 C CA . ILE A 1 89 ? -14.930 1.326 11.729 1.00 94.44 89 ILE A CA 1
ATOM 678 C C . ILE A 1 89 ? -15.695 0.859 10.488 1.00 94.44 89 ILE A C 1
ATOM 680 O O . ILE A 1 89 ? -16.354 -0.178 10.519 1.00 94.44 89 ILE A O 1
ATOM 684 N N . ILE A 1 90 ? -15.612 1.630 9.402 1.00 92.00 90 ILE A N 1
ATOM 685 C CA . ILE A 1 90 ? -16.293 1.362 8.127 1.00 92.00 90 ILE A CA 1
ATOM 686 C C . ILE A 1 90 ? -15.233 1.337 7.022 1.00 92.00 90 ILE A C 1
ATOM 688 O O . ILE A 1 90 ? -14.380 2.228 6.981 1.00 92.00 90 ILE A O 1
ATOM 692 N N . ALA A 1 91 ? -15.280 0.322 6.156 1.00 87.44 91 ALA A N 1
ATOM 693 C CA . ALA A 1 91 ? -14.279 0.040 5.127 1.00 87.44 91 ALA A CA 1
ATOM 694 C C . ALA A 1 91 ? -14.919 -0.523 3.855 1.00 87.44 91 ALA A C 1
ATOM 696 O O . ALA A 1 91 ? -15.839 -1.361 3.990 1.00 87.44 91 ALA A O 1
#

Foldseek 3Di:
DFWDFDFDDDDDDDRDGDGDDPFDWDFDDDDDPQFGGDIFTWGWDDDPPRDIDIGTDRVCPSVVVRLVRVLVSCCVVCVVCVVVVNDDGDD

Organism: NCBI:txid1265822